Protein AF-A0A7S2E705-F1 (afdb_monomer)

Sequence (152 aa):
SITPLQSKIASTAHSLLRSARAEALSAILASHGDTESPRFVAALWALNSVYLGMGRDPKSEQSLLEGTWRTLSRPNFCDCLGKNNNGDFIYTLGRMSFDMFRPTRLKCSIQRVVSTTQKVGPLDALPDSVPKSLKGEIDLLASEQDSSMPEA

Solvent-accessible surface area (backbone atoms only — not comparable to full-atom values): 9199 Å² total; per-residue (Å²): 135,87,55,80,65,61,58,54,51,52,54,50,51,53,52,49,48,53,51,31,50,51,47,28,52,50,32,24,59,74,50,67,15,40,75,81,39,68,64,24,48,53,26,46,50,56,33,46,54,53,51,63,74,65,70,68,60,76,83,77,47,60,75,73,69,43,43,80,42,66,62,68,58,54,88,81,59,86,82,59,77,48,60,49,101,85,66,34,44,26,34,35,43,15,74,78,47,76,59,74,52,83,67,37,82,42,78,42,66,58,88,76,54,73,47,78,40,68,82,77,64,66,78,90,69,51,80,91,69,72,55,68,66,59,52,53,50,51,56,50,57,56,57,56,58,76,72,69,72,78,90,126

Nearest PDB structures (foldseek):
  7tzb-assembly1_A  TM=4.393E-01  e=6.965E+00  Homo sapiens

Radius of gyration: 23.67 Å; Cα contacts (8 Å, |Δi|>4): 129; chains: 1; bounding box: 57×46×60 Å

Organism: Trieres chinensis (NCBI:txid1514140)

Foldseek 3Di:
DDDPVNVVVVVVLVVQLVVLVVQLLVQLVVVVAPCVPPSNVVSVVSNVVSVVVVVDDPVVPVVVVAFKDWRSHAPPDPPFPAADPVRFTKDFCCVVVVNPDPPRRDIDTDPTDIDGDDPQDPPVSPDPDPDPVVVVVVVVVVVVVVVPDDDD

Secondary structure (DSSP, 8-state):
---HHHHHHHHHHHHHHHHHHHHHHHHHHHTTT-TT-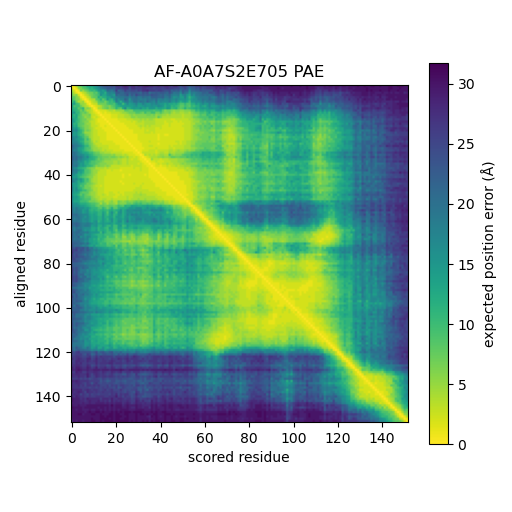HHHHHHHHHHHHHHHHTT--TTT-GGGGSEEEE--S----TT---B-TTSPEEEEHHHHTTT-SS-TT-EEEE---EEEE----SGGGS-S---HHHHHHHHHHHHHHTT-----

pLDDT: mean 78.12, std 13.41, range [40.31, 94.75]

Mean predicted aligned error: 14.13 Å

Structure (mmCIF, N/CA/C/O backbone):
data_AF-A0A7S2E705-F1
#
_entry.id   AF-A0A7S2E705-F1
#
loop_
_atom_site.group_PDB
_atom_site.id
_atom_site.type_symbol
_atom_site.label_atom_id
_atom_site.label_alt_id
_atom_site.label_comp_id
_atom_site.label_asym_id
_atom_site.label_entity_id
_atom_site.label_seq_id
_atom_site.pdbx_PDB_ins_code
_atom_site.Cartn_x
_atom_site.Cartn_y
_atom_site.Cartn_z
_atom_site.occupancy
_atom_site.B_iso_or_equiv
_atom_site.auth_seq_id
_atom_site.auth_comp_id
_atom_site.auth_asym_id
_atom_site.auth_atom_id
_atom_site.pdbx_PDB_model_num
ATOM 1 N N . SER A 1 1 ? 34.837 19.995 -15.256 1.00 40.31 1 SER A N 1
ATOM 2 C CA . SER A 1 1 ? 34.250 20.159 -16.600 1.00 40.31 1 SER A CA 1
ATOM 3 C C . SER A 1 1 ? 33.499 18.896 -16.974 1.00 40.31 1 SER A C 1
ATOM 5 O O . SER A 1 1 ? 34.130 17.858 -17.111 1.00 40.31 1 SER A O 1
ATOM 7 N N . ILE A 1 2 ? 32.166 18.950 -17.039 1.00 47.91 2 ILE A N 1
ATOM 8 C CA . ILE A 1 2 ? 31.315 17.796 -17.374 1.00 47.91 2 ILE A CA 1
ATOM 9 C C . ILE A 1 2 ? 31.334 17.643 -18.897 1.00 47.91 2 ILE A C 1
ATOM 11 O O . ILE A 1 2 ? 30.992 18.582 -19.615 1.00 47.91 2 ILE A O 1
ATOM 15 N N . THR A 1 3 ? 31.791 16.500 -19.402 1.00 50.50 3 THR A N 1
ATOM 16 C CA . THR A 1 3 ? 31.873 16.242 -20.843 1.00 50.50 3 THR A CA 1
ATOM 17 C C . THR A 1 3 ? 30.468 16.086 -21.450 1.00 50.50 3 THR A C 1
ATOM 19 O O . THR A 1 3 ? 29.588 15.485 -20.831 1.00 50.50 3 THR A O 1
ATOM 22 N N . PRO A 1 4 ? 30.226 16.570 -22.684 1.00 58.12 4 PRO A N 1
ATOM 23 C CA . PRO A 1 4 ? 28.903 16.581 -23.334 1.00 58.12 4 PRO A CA 1
ATOM 24 C C . PRO A 1 4 ? 28.285 15.188 -23.575 1.00 58.12 4 PRO A C 1
ATOM 26 O O . PRO A 1 4 ? 27.112 15.078 -23.930 1.00 58.12 4 PRO A O 1
ATOM 29 N N . LEU A 1 5 ? 29.053 14.114 -23.371 1.00 51.53 5 LEU A N 1
ATOM 30 C CA . LEU A 1 5 ? 28.575 12.733 -23.426 1.00 51.53 5 LEU A CA 1
ATOM 31 C C . LEU A 1 5 ? 27.836 12.326 -22.136 1.00 51.53 5 LEU A C 1
ATOM 33 O O . LEU A 1 5 ? 26.811 11.651 -22.200 1.00 51.53 5 LEU A O 1
ATOM 37 N N . GLN A 1 6 ? 28.302 12.794 -20.972 1.00 56.75 6 GLN A N 1
ATOM 38 C CA . GLN A 1 6 ? 27.696 12.483 -19.672 1.00 56.75 6 GLN A CA 1
ATOM 39 C C . GLN A 1 6 ? 26.315 13.139 -19.509 1.00 56.75 6 GLN A C 1
ATOM 41 O O . GLN A 1 6 ? 25.410 12.536 -18.935 1.00 56.75 6 GLN A O 1
ATOM 46 N N . SER A 1 7 ? 26.107 14.332 -20.079 1.00 59.28 7 SER A N 1
ATOM 47 C CA . SER A 1 7 ? 24.810 15.025 -20.031 1.00 59.28 7 SER A CA 1
ATOM 48 C C . SER A 1 7 ? 23.730 14.354 -20.893 1.00 59.28 7 SER A C 1
ATOM 50 O O . SER A 1 7 ? 22.570 14.299 -20.484 1.00 59.28 7 SER A O 1
ATOM 52 N N . LYS A 1 8 ? 24.095 13.779 -22.050 1.00 61.62 8 LYS A N 1
ATOM 53 C CA . LYS A 1 8 ? 23.171 13.017 -22.915 1.00 61.62 8 LYS A CA 1
ATOM 54 C C . LYS A 1 8 ? 22.752 11.679 -22.303 1.00 61.62 8 LYS A C 1
ATOM 56 O O . LYS A 1 8 ? 21.594 11.279 -22.428 1.00 61.62 8 LYS A O 1
ATOM 61 N N . ILE A 1 9 ? 23.673 10.993 -21.628 1.00 64.19 9 ILE A N 1
ATOM 62 C CA . ILE A 1 9 ? 23.381 9.724 -20.946 1.00 64.19 9 ILE A CA 1
ATOM 63 C C . ILE A 1 9 ? 22.422 9.972 -19.771 1.00 64.19 9 ILE A C 1
ATOM 65 O O . ILE A 1 9 ? 21.422 9.267 -19.635 1.00 64.19 9 ILE A O 1
ATOM 69 N N . ALA A 1 10 ? 22.661 11.028 -18.986 1.00 66.62 10 ALA A N 1
ATOM 70 C CA . ALA A 1 10 ? 21.797 11.405 -17.871 1.00 66.62 10 ALA A CA 1
ATOM 71 C C . ALA A 1 10 ? 20.369 11.782 -18.315 1.00 66.62 10 ALA A C 1
ATOM 73 O O . ALA A 1 10 ? 19.400 11.362 -17.679 1.00 66.62 10 ALA A O 1
ATOM 74 N N . SER A 1 11 ? 20.208 12.522 -19.421 1.00 74.31 11 SER A N 1
ATOM 75 C CA . SER A 1 11 ? 18.874 12.886 -19.928 1.00 74.31 11 SER A CA 1
ATOM 76 C C . SER A 1 11 ? 18.105 11.679 -20.479 1.00 74.31 11 SER A C 1
ATOM 78 O O . SER A 1 11 ? 16.903 11.543 -20.236 1.00 74.31 11 SER A O 1
ATOM 80 N N . THR A 1 12 ? 18.805 10.761 -21.150 1.00 79.56 12 THR A N 1
ATOM 81 C CA . THR A 1 12 ? 18.218 9.531 -21.698 1.00 79.56 12 THR A CA 1
ATOM 82 C C . THR A 1 12 ? 17.739 8.613 -20.575 1.00 79.56 12 THR A C 1
ATOM 84 O O . THR A 1 12 ? 16.580 8.194 -20.587 1.00 79.56 12 THR A O 1
ATOM 87 N N . ALA A 1 13 ? 18.576 8.391 -19.555 1.00 78.81 13 ALA A N 1
ATOM 88 C CA . ALA A 1 13 ? 18.232 7.603 -18.372 1.00 78.81 13 ALA A CA 1
ATOM 89 C C . ALA A 1 13 ? 17.021 8.181 -17.621 1.00 78.81 13 ALA A C 1
ATOM 91 O O . ALA A 1 13 ? 16.123 7.442 -17.221 1.00 78.81 13 ALA A O 1
ATOM 92 N N . HIS A 1 14 ? 16.937 9.508 -17.495 1.00 81.06 14 HIS A N 1
ATOM 93 C CA . HIS A 1 14 ? 15.798 10.161 -16.853 1.00 81.06 14 HIS A CA 1
ATOM 94 C C . HIS A 1 14 ? 14.492 10.004 -17.657 1.00 81.06 14 HIS A C 1
ATOM 96 O O . HIS A 1 14 ? 13.415 9.854 -17.073 1.00 81.06 14 HIS A O 1
ATOM 102 N N . SER A 1 15 ? 14.563 10.006 -18.995 1.00 86.62 15 SER A N 1
ATOM 103 C CA . SER A 1 15 ? 13.392 9.737 -19.844 1.00 86.62 15 SER A CA 1
ATOM 104 C C . SER A 1 15 ? 12.928 8.279 -19.740 1.00 86.62 15 SER A C 1
ATOM 106 O O . SER A 1 15 ? 11.728 8.030 -19.607 1.00 86.62 15 SER A O 1
ATOM 108 N N . LEU A 1 16 ? 13.873 7.331 -19.695 1.00 87.31 16 LEU A N 1
ATOM 109 C CA . LEU A 1 16 ? 13.597 5.904 -19.519 1.00 87.31 16 LEU A CA 1
ATOM 110 C C . LEU A 1 16 ? 12.959 5.636 -18.158 1.00 87.31 16 LEU A C 1
ATOM 112 O O . LEU A 1 16 ? 11.946 4.947 -18.082 1.00 87.31 16 LEU A O 1
ATOM 116 N N . LEU A 1 17 ? 13.477 6.256 -17.095 1.00 87.25 17 LEU A N 1
ATOM 117 C CA . LEU A 1 17 ? 12.898 6.170 -15.757 1.00 87.25 17 LEU A CA 1
ATOM 118 C C . LEU A 1 17 ? 11.460 6.700 -15.729 1.00 87.25 17 LEU A C 1
ATOM 120 O O . LEU A 1 17 ? 10.579 6.081 -15.136 1.00 87.25 17 LEU A O 1
ATOM 124 N N . ARG A 1 18 ? 11.199 7.839 -16.382 1.00 88.56 18 ARG A N 1
ATOM 125 C CA . ARG A 1 18 ? 9.844 8.399 -16.483 1.00 88.56 18 ARG A CA 1
ATOM 126 C C . ARG A 1 18 ? 8.904 7.453 -17.235 1.00 88.56 18 ARG A C 1
ATOM 128 O O . ARG A 1 18 ? 7.778 7.259 -16.788 1.00 88.56 18 ARG A O 1
ATOM 135 N N . SER A 1 19 ? 9.362 6.870 -18.340 1.00 91.31 19 SER A N 1
ATOM 136 C CA . SER A 1 19 ? 8.581 5.925 -19.143 1.00 91.31 19 SER A CA 1
ATOM 137 C C . SER A 1 19 ? 8.279 4.634 -18.374 1.00 91.31 19 SER A C 1
ATOM 139 O O . SER A 1 19 ? 7.117 4.246 -18.281 1.00 91.31 19 SER A O 1
ATOM 141 N N . ALA A 1 20 ? 9.281 4.034 -17.726 1.00 90.56 20 ALA A N 1
ATOM 142 C CA . ALA A 1 20 ? 9.108 2.831 -16.914 1.00 90.56 20 ALA A CA 1
ATOM 143 C C . ALA A 1 20 ? 8.162 3.065 -15.722 1.00 90.56 20 ALA A C 1
ATOM 145 O O . ALA A 1 20 ? 7.303 2.234 -15.434 1.00 90.56 20 ALA A O 1
ATOM 146 N N . ARG A 1 21 ? 8.250 4.235 -15.068 1.00 90.12 21 ARG A N 1
ATOM 147 C CA . ARG A 1 21 ? 7.293 4.645 -14.023 1.00 90.12 21 ARG A CA 1
ATOM 148 C C . ARG A 1 21 ? 5.871 4.763 -14.564 1.00 90.12 21 ARG A C 1
ATOM 150 O O . ARG A 1 21 ? 4.938 4.301 -13.913 1.00 90.12 21 ARG A O 1
ATOM 157 N N . ALA A 1 22 ? 5.699 5.386 -15.729 1.00 91.00 22 ALA A N 1
ATOM 158 C CA . ALA A 1 22 ? 4.387 5.548 -16.345 1.00 91.00 22 ALA A CA 1
ATOM 159 C C . ALA A 1 22 ? 3.757 4.194 -16.708 1.00 91.00 22 ALA A C 1
ATOM 161 O O . ALA A 1 22 ? 2.571 4.003 -16.449 1.00 91.00 22 ALA A O 1
ATOM 162 N N . GLU A 1 23 ? 4.539 3.240 -17.224 1.00 93.19 23 GLU A N 1
ATOM 163 C CA . GLU A 1 23 ? 4.033 1.896 -17.528 1.00 93.19 23 GLU A CA 1
ATOM 164 C C . GLU A 1 23 ? 3.678 1.117 -16.259 1.00 93.19 23 GLU A C 1
ATOM 166 O O . GLU A 1 23 ? 2.609 0.517 -16.204 1.00 93.19 23 GLU A O 1
ATOM 171 N N . ALA A 1 24 ? 4.502 1.180 -15.206 1.00 90.31 24 ALA A N 1
ATOM 172 C CA . ALA A 1 24 ? 4.172 0.547 -13.929 1.00 90.31 24 ALA A CA 1
ATOM 173 C C . ALA A 1 24 ? 2.856 1.097 -13.352 1.00 90.31 24 ALA A C 1
ATOM 175 O O . ALA A 1 24 ? 1.989 0.327 -12.947 1.00 90.31 24 ALA A O 1
ATOM 176 N N . LEU A 1 25 ? 2.657 2.419 -13.385 1.00 89.38 25 LEU A N 1
ATOM 177 C CA . LEU A 1 25 ? 1.404 3.044 -12.949 1.00 89.38 25 LEU A CA 1
ATOM 178 C C . LEU A 1 25 ? 0.218 2.652 -13.839 1.00 89.38 25 LEU A C 1
ATOM 180 O O . LEU A 1 25 ? -0.848 2.327 -13.324 1.00 89.38 25 LEU A O 1
ATOM 184 N N . SER A 1 26 ? 0.402 2.648 -15.159 1.00 89.06 26 SER A N 1
ATOM 185 C CA . SER A 1 26 ? -0.608 2.219 -16.132 1.00 89.06 26 SER A CA 1
ATOM 186 C C . SER A 1 26 ? -1.034 0.767 -15.901 1.00 89.06 26 SER A C 1
ATOM 188 O O . SER A 1 26 ? -2.227 0.468 -15.871 1.00 89.06 26 SER A O 1
ATOM 190 N N . ALA A 1 27 ? -0.074 -0.127 -15.653 1.00 88.50 27 ALA A N 1
ATOM 191 C CA . ALA A 1 27 ? -0.321 -1.536 -15.382 1.00 88.50 27 ALA A CA 1
ATOM 192 C C . ALA A 1 27 ? -1.125 -1.744 -14.091 1.00 88.50 27 ALA A C 1
ATOM 194 O O . ALA A 1 27 ? -2.097 -2.497 -14.110 1.00 88.50 27 ALA A O 1
ATOM 195 N N . ILE A 1 28 ? -0.784 -1.032 -13.008 1.00 86.06 28 ILE A N 1
ATOM 196 C CA . ILE A 1 28 ? -1.557 -1.055 -11.753 1.00 86.06 28 ILE A CA 1
ATOM 197 C C . ILE A 1 28 ? -2.970 -0.517 -11.981 1.00 86.06 28 ILE A C 1
ATOM 199 O O . ILE A 1 28 ? -3.939 -1.104 -11.508 1.00 86.06 28 ILE A O 1
ATOM 203 N N . LEU A 1 29 ? -3.124 0.597 -12.700 1.00 83.81 29 LEU A N 1
ATOM 204 C CA . LEU A 1 29 ? -4.444 1.175 -12.960 1.00 83.81 29 LEU A CA 1
ATOM 205 C C . LEU A 1 29 ? -5.317 0.231 -13.799 1.00 83.81 29 LEU A C 1
ATOM 207 O O . LEU A 1 29 ? -6.489 0.046 -13.478 1.00 83.81 29 LEU A O 1
ATOM 211 N N . ALA A 1 30 ? -4.740 -0.417 -14.814 1.00 84.69 30 ALA A N 1
ATOM 212 C CA . ALA A 1 30 ? -5.424 -1.406 -15.643 1.00 84.69 30 ALA A CA 1
ATOM 213 C C . ALA A 1 30 ? -5.794 -2.675 -14.858 1.00 84.69 30 ALA A C 1
ATOM 215 O O . ALA A 1 30 ? -6.858 -3.249 -15.075 1.00 84.69 30 ALA A O 1
ATOM 216 N N . SER A 1 31 ? -4.956 -3.095 -13.908 1.00 80.12 31 SER A N 1
ATOM 217 C CA . SER A 1 31 ? -5.239 -4.216 -13.007 1.00 80.12 31 SER A CA 1
ATOM 218 C C . SER A 1 31 ? -6.097 -3.806 -11.799 1.00 80.12 31 SER A C 1
ATOM 220 O O . SER A 1 31 ? -6.262 -4.577 -10.859 1.00 80.12 31 SER A O 1
ATOM 222 N N . HIS A 1 32 ? -6.635 -2.581 -11.800 1.00 74.44 32 HIS A N 1
ATOM 223 C CA . HIS A 1 32 ? -7.210 -1.820 -10.685 1.00 74.44 32 HIS A CA 1
ATOM 224 C C . HIS A 1 32 ? -6.506 -1.967 -9.324 1.00 74.44 32 HIS A C 1
ATOM 226 O O . HIS A 1 32 ? -7.183 -1.931 -8.302 1.00 74.44 32 HIS A O 1
ATOM 232 N N . GLY A 1 33 ? -5.187 -2.139 -9.283 1.00 74.19 33 GLY A N 1
ATOM 233 C CA . GLY A 1 33 ? -4.406 -2.275 -8.051 1.00 74.19 33 GLY A CA 1
ATOM 234 C C . GLY A 1 33 ? -4.063 -3.716 -7.676 1.00 74.19 33 GLY A C 1
ATOM 235 O O . GLY A 1 33 ? -3.724 -3.978 -6.524 1.00 74.19 33 GLY A O 1
ATOM 236 N N . ASP A 1 34 ? -4.179 -4.656 -8.612 1.00 76.88 34 ASP A N 1
ATOM 237 C 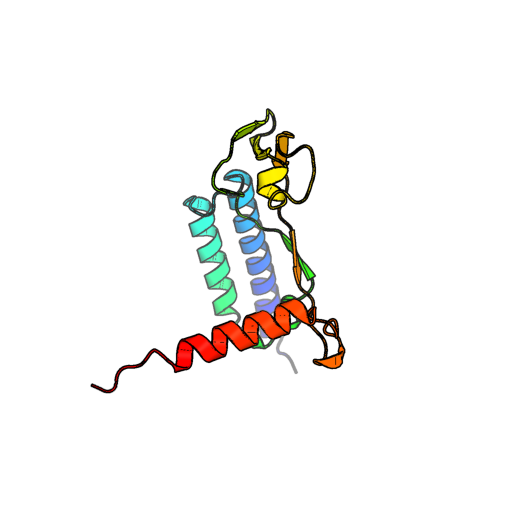CA . ASP A 1 34 ? -3.637 -6.002 -8.453 1.00 76.88 34 ASP A CA 1
ATOM 238 C C . ASP A 1 34 ? -2.127 -6.006 -8.744 1.00 76.88 34 ASP A C 1
ATOM 240 O O . ASP A 1 34 ? -1.682 -5.809 -9.886 1.00 76.88 34 ASP A O 1
ATOM 244 N N . THR A 1 35 ? -1.354 -6.212 -7.678 1.00 82.25 35 THR A N 1
ATOM 245 C CA . THR A 1 35 ? 0.111 -6.251 -7.683 1.00 82.25 35 THR A CA 1
ATOM 246 C C . THR A 1 35 ? 0.689 -7.600 -8.100 1.00 82.25 35 THR A C 1
ATOM 248 O O . THR A 1 35 ? 1.900 -7.705 -8.265 1.00 82.25 35 THR A O 1
ATOM 251 N N . GLU A 1 36 ? -0.140 -8.624 -8.288 1.00 82.88 36 GLU A N 1
ATOM 252 C CA . GLU A 1 36 ? 0.288 -9.936 -8.787 1.00 82.88 36 GLU A CA 1
ATOM 253 C C . GLU A 1 36 ? 0.076 -10.068 -10.299 1.00 82.88 36 GLU A C 1
ATOM 255 O O . GLU A 1 36 ? 0.539 -11.025 -10.922 1.00 82.88 36 GLU A O 1
ATOM 260 N N . SER A 1 37 ? -0.580 -9.082 -10.922 1.00 86.56 37 SER A N 1
ATOM 261 C CA . SER A 1 37 ? -0.830 -9.109 -12.360 1.00 86.56 37 SER A CA 1
ATOM 262 C C . SER A 1 37 ? 0.487 -9.213 -13.158 1.00 86.56 37 SER A C 1
ATOM 264 O O . SER A 1 37 ? 1.404 -8.408 -12.947 1.00 86.56 37 SER A O 1
ATOM 266 N N . PRO A 1 38 ? 0.598 -10.143 -14.131 1.00 91.19 38 PRO A N 1
ATOM 267 C CA . PRO A 1 38 ? 1.844 -10.368 -14.873 1.00 91.19 38 PRO A CA 1
ATOM 268 C C . PRO A 1 38 ? 2.380 -9.107 -15.558 1.00 91.19 38 PRO A C 1
ATOM 270 O O . PRO A 1 38 ? 3.586 -8.870 -15.604 1.00 91.19 38 PRO A O 1
ATOM 273 N N . ARG A 1 39 ? 1.467 -8.258 -16.049 1.00 90.31 39 ARG A N 1
ATOM 274 C CA . ARG A 1 39 ? 1.803 -6.971 -16.664 1.00 90.31 39 ARG A CA 1
ATOM 275 C C . ARG A 1 39 ? 2.471 -6.025 -15.669 1.00 90.31 39 ARG A C 1
ATOM 277 O O . ARG A 1 39 ? 3.469 -5.395 -16.011 1.00 90.31 39 ARG A O 1
ATOM 284 N N . PHE A 1 40 ? 1.933 -5.919 -14.455 1.00 89.94 40 PHE A N 1
ATOM 285 C CA . PHE A 1 40 ? 2.525 -5.067 -13.432 1.00 89.94 40 PHE A CA 1
ATOM 286 C C . PHE A 1 40 ? 3.883 -5.601 -12.981 1.00 89.94 40 PHE A C 1
ATOM 288 O O . PHE A 1 40 ? 4.829 -4.824 -12.909 1.00 89.94 40 PHE A O 1
ATOM 295 N N . VAL A 1 41 ? 4.007 -6.910 -12.754 1.00 91.31 41 VAL A N 1
ATOM 296 C CA . VAL A 1 41 ? 5.281 -7.535 -12.365 1.00 91.31 41 VAL A CA 1
ATOM 297 C C . VAL A 1 41 ? 6.363 -7.274 -13.420 1.00 91.31 41 VAL A C 1
ATOM 299 O O . VAL A 1 41 ? 7.473 -6.869 -13.074 1.00 91.31 41 VAL A O 1
ATOM 302 N N . ALA A 1 42 ? 6.034 -7.413 -14.708 1.00 93.00 42 ALA A N 1
ATOM 303 C CA . ALA A 1 42 ? 6.954 -7.101 -15.801 1.00 93.00 42 ALA A CA 1
ATOM 304 C C . ALA A 1 42 ? 7.361 -5.615 -15.825 1.00 93.00 42 ALA A C 1
ATOM 306 O O . ALA A 1 42 ? 8.545 -5.293 -15.944 1.00 93.00 42 ALA A O 1
ATOM 307 N N . ALA A 1 43 ? 6.398 -4.701 -15.665 1.00 92.38 43 ALA A N 1
ATOM 308 C CA . ALA A 1 43 ? 6.662 -3.264 -15.623 1.00 92.38 43 ALA A CA 1
ATOM 309 C C . ALA A 1 43 ? 7.505 -2.857 -14.399 1.00 92.38 43 ALA A C 1
ATOM 311 O O . ALA A 1 43 ? 8.409 -2.026 -14.509 1.00 92.38 43 ALA A O 1
ATOM 312 N N . LEU A 1 44 ? 7.250 -3.474 -13.243 1.00 91.50 44 LEU A N 1
ATOM 313 C CA . LEU A 1 44 ? 8.015 -3.277 -12.016 1.00 91.50 44 LEU A CA 1
ATOM 314 C C . LEU A 1 44 ? 9.459 -3.756 -12.184 1.00 91.50 44 LEU A C 1
ATOM 316 O O . LEU A 1 44 ? 10.382 -3.063 -11.761 1.00 91.50 44 LEU A O 1
ATOM 320 N N . TRP A 1 45 ? 9.662 -4.900 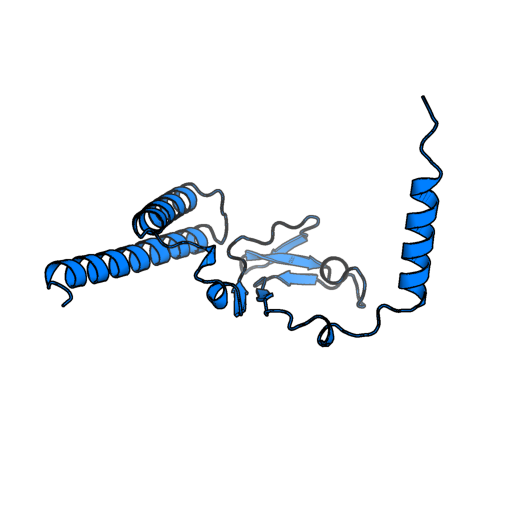-12.840 1.00 93.25 45 TRP A N 1
ATOM 321 C CA . TRP A 1 45 ? 10.999 -5.415 -13.120 1.00 93.25 45 TRP A CA 1
ATOM 322 C C . TRP A 1 45 ? 11.789 -4.463 -14.025 1.00 93.25 45 TRP A C 1
ATOM 324 O O . TRP A 1 45 ? 12.908 -4.091 -13.681 1.00 93.25 45 TRP A O 1
ATOM 334 N N . ALA A 1 46 ? 11.178 -3.972 -15.109 1.00 90.25 46 ALA A N 1
ATOM 335 C CA . ALA A 1 46 ? 11.801 -2.988 -15.995 1.00 90.25 46 ALA A CA 1
ATOM 336 C C . ALA A 1 46 ? 12.174 -1.688 -15.257 1.00 90.25 46 ALA A C 1
ATOM 338 O O . ALA A 1 46 ? 13.273 -1.157 -15.433 1.00 90.25 46 ALA A O 1
ATOM 339 N N . LEU A 1 47 ? 11.285 -1.192 -14.390 1.00 90.12 47 LEU A N 1
ATOM 340 C CA . LEU A 1 47 ? 11.553 -0.023 -13.555 1.00 90.12 47 LEU A CA 1
ATOM 341 C C . LEU A 1 47 ? 12.718 -0.266 -12.585 1.00 90.12 47 LEU A C 1
ATOM 343 O O . LEU A 1 47 ? 13.586 0.596 -12.443 1.00 90.12 47 LEU A O 1
ATOM 347 N N . ASN A 1 48 ? 12.758 -1.438 -11.950 1.00 89.75 48 ASN A N 1
ATOM 348 C CA . ASN A 1 48 ? 13.826 -1.821 -11.034 1.00 89.75 48 ASN A CA 1
ATOM 349 C C . ASN A 1 48 ? 15.185 -1.911 -11.749 1.00 89.75 48 ASN A C 1
ATOM 351 O O . ASN A 1 48 ? 16.175 -1.385 -11.248 1.00 89.75 48 ASN A O 1
ATOM 355 N N . SER A 1 49 ? 15.234 -2.495 -12.951 1.00 88.12 49 SER A N 1
ATOM 356 C CA . SER A 1 49 ? 16.458 -2.566 -13.760 1.00 88.12 49 SER A CA 1
ATOM 357 C C . SER A 1 49 ? 17.017 -1.179 -14.085 1.00 88.12 49 SER A C 1
ATOM 359 O O . SER A 1 49 ? 18.220 -0.954 -13.949 1.00 88.12 49 SER A O 1
ATOM 361 N N . VAL A 1 50 ? 16.153 -0.229 -14.467 1.00 86.88 50 VAL A N 1
ATOM 362 C CA . VAL A 1 50 ? 16.564 1.162 -14.721 1.00 86.88 50 VAL A CA 1
ATOM 363 C C . VAL A 1 50 ? 17.065 1.822 -13.437 1.00 86.88 50 VAL A C 1
ATOM 365 O O . VAL A 1 50 ? 18.095 2.490 -13.457 1.00 86.88 50 VAL A O 1
ATOM 368 N N . TYR A 1 51 ? 16.372 1.618 -12.315 1.00 83.06 51 TYR A N 1
ATOM 369 C CA . TYR A 1 51 ? 16.744 2.207 -11.030 1.00 83.06 51 TYR A CA 1
ATOM 370 C C . TYR A 1 51 ? 18.112 1.712 -10.529 1.00 83.06 51 TYR A C 1
ATOM 372 O O . TYR A 1 51 ? 18.963 2.527 -10.171 1.00 83.06 51 TYR A O 1
ATOM 380 N N . LEU A 1 52 ? 18.361 0.398 -10.574 1.00 83.19 52 LEU A N 1
ATOM 381 C CA . LEU A 1 52 ? 19.644 -0.202 -10.185 1.00 83.19 52 LEU A CA 1
ATOM 382 C C . LEU A 1 52 ? 20.790 0.240 -11.106 1.00 83.19 52 LEU A C 1
ATOM 384 O O . LEU A 1 52 ? 21.886 0.532 -10.629 1.00 83.19 52 LEU A O 1
ATOM 388 N N . GLY A 1 53 ? 20.533 0.362 -12.412 1.00 82.12 53 GLY A N 1
ATOM 389 C CA . GLY A 1 53 ? 21.523 0.832 -13.386 1.00 82.12 53 GLY A CA 1
ATOM 390 C C . GLY A 1 53 ? 21.960 2.290 -13.196 1.00 82.12 53 GLY A C 1
ATOM 391 O O . GLY A 1 53 ? 23.021 2.676 -13.681 1.00 82.12 53 GLY A O 1
ATOM 392 N N . MET A 1 54 ? 21.183 3.106 -12.473 1.00 78.56 54 MET A N 1
ATOM 393 C CA . MET A 1 54 ? 21.529 4.501 -12.174 1.00 78.56 54 MET A CA 1
ATOM 394 C C . MET A 1 54 ? 22.475 4.656 -10.973 1.00 78.56 54 MET A C 1
ATOM 396 O O . MET A 1 54 ? 22.929 5.771 -10.721 1.00 78.56 54 MET A O 1
ATOM 400 N N . GLY A 1 55 ? 22.769 3.581 -10.230 1.00 69.81 55 GLY A N 1
ATOM 401 C CA . GLY A 1 55 ? 23.704 3.618 -9.099 1.00 69.81 55 GLY A CA 1
ATOM 402 C C . GLY A 1 55 ? 23.271 4.536 -7.948 1.00 69.81 55 GLY A C 1
ATOM 403 O O . GLY A 1 55 ? 24.120 5.014 -7.199 1.00 69.81 55 GLY A O 1
ATOM 404 N N . ARG A 1 56 ? 21.967 4.824 -7.815 1.00 67.56 56 ARG A N 1
ATOM 405 C CA . ARG A 1 56 ? 21.442 5.614 -6.693 1.00 67.56 56 ARG A CA 1
ATOM 406 C C . ARG A 1 56 ? 21.439 4.775 -5.423 1.00 67.56 56 ARG A C 1
ATOM 408 O O . ARG A 1 56 ? 20.793 3.731 -5.379 1.00 67.56 56 ARG A O 1
ATOM 415 N N . ASP A 1 57 ? 22.107 5.266 -4.384 1.00 63.00 57 ASP A N 1
ATOM 416 C CA . ASP A 1 57 ? 21.996 4.680 -3.052 1.00 63.00 57 ASP A CA 1
ATOM 417 C C . ASP A 1 57 ? 20.657 5.113 -2.428 1.00 63.00 57 ASP A C 1
ATOM 419 O O . ASP A 1 57 ? 20.473 6.312 -2.180 1.00 63.00 57 ASP A O 1
ATOM 423 N N . PRO A 1 58 ? 19.717 4.191 -2.146 1.00 60.53 58 PRO A N 1
ATOM 424 C CA . PRO A 1 58 ? 18.451 4.527 -1.495 1.00 60.53 58 PRO A CA 1
ATOM 425 C C . PRO A 1 58 ? 18.644 5.208 -0.130 1.00 60.53 58 PRO A C 1
ATOM 427 O O . PRO A 1 58 ? 17.766 5.949 0.305 1.00 60.53 58 PRO A O 1
ATOM 430 N N . LYS A 1 59 ? 19.795 5.025 0.538 1.00 61.22 59 LYS A N 1
ATOM 431 C CA . LYS A 1 59 ? 20.104 5.692 1.814 1.00 61.22 59 LYS A CA 1
ATOM 432 C C . LYS A 1 59 ? 20.481 7.165 1.667 1.00 61.22 59 LYS A C 1
ATOM 434 O O . LYS A 1 59 ? 20.396 7.896 2.651 1.00 61.22 59 LYS A O 1
ATOM 439 N N . SER A 1 60 ? 20.884 7.602 0.472 1.00 63.81 60 SER A N 1
ATOM 440 C CA . SER A 1 60 ? 21.250 8.998 0.196 1.00 63.81 60 SER A CA 1
ATOM 441 C C . SER A 1 60 ? 20.042 9.910 -0.047 1.00 63.81 60 SER A C 1
ATOM 443 O O . SER A 1 60 ? 20.155 11.124 0.097 1.00 63.81 60 SER A O 1
ATOM 445 N N . GLU A 1 61 ? 18.869 9.340 -0.349 1.00 64.56 61 GLU A N 1
ATOM 446 C CA . GLU A 1 61 ? 17.648 10.085 -0.688 1.00 64.56 61 GLU A CA 1
ATOM 447 C C . GLU A 1 61 ? 16.588 9.992 0.428 1.00 64.56 61 GLU A C 1
ATOM 449 O O . GLU A 1 61 ? 15.403 9.811 0.168 1.00 64.56 61 GLU A O 1
ATOM 454 N N . GLN A 1 62 ? 16.999 10.135 1.694 1.00 62.12 62 GLN A N 1
ATOM 455 C CA . GLN A 1 62 ? 16.087 10.110 2.855 1.00 62.12 62 GLN A CA 1
ATOM 456 C C . GLN A 1 62 ? 14.961 11.150 2.761 1.00 62.12 62 GLN A C 1
ATOM 458 O O . GLN A 1 62 ? 13.858 10.893 3.230 1.00 62.12 62 GLN A O 1
ATOM 463 N N . SER A 1 63 ? 15.202 12.288 2.101 1.00 64.88 63 SER A N 1
ATOM 464 C CA . SER A 1 63 ? 14.171 13.306 1.860 1.00 64.88 63 SER A CA 1
ATOM 465 C C . SER A 1 63 ? 13.041 12.823 0.948 1.00 64.88 63 SER A C 1
ATOM 467 O O . SER A 1 63 ? 11.944 13.366 1.012 1.00 64.88 63 SER A O 1
ATOM 469 N N . LEU A 1 64 ? 13.269 11.792 0.123 1.00 68.25 64 LEU A N 1
ATOM 470 C CA . LEU A 1 64 ? 12.212 11.187 -0.687 1.00 68.25 64 LEU A CA 1
ATOM 471 C C . LEU A 1 64 ? 11.272 10.311 0.133 1.00 68.25 64 LEU A C 1
ATOM 473 O O . LEU A 1 64 ? 10.194 10.018 -0.365 1.00 68.25 64 LEU A O 1
ATOM 477 N N . LEU A 1 65 ? 11.669 9.886 1.339 1.00 72.69 65 LEU A N 1
ATOM 478 C CA . LEU A 1 65 ? 10.857 9.049 2.227 1.00 72.69 65 LEU A CA 1
ATOM 479 C C . LEU A 1 65 ? 9.802 9.849 2.998 1.00 72.69 65 LEU A C 1
ATOM 481 O O . LEU A 1 65 ? 8.890 9.252 3.568 1.00 72.69 65 LEU A O 1
ATOM 485 N N . GLU A 1 66 ? 9.893 11.178 2.996 1.00 78.25 66 GLU A N 1
ATOM 486 C CA . GLU A 1 66 ? 8.934 12.083 3.625 1.00 78.25 66 GLU A CA 1
ATOM 487 C C . GLU A 1 66 ? 7.836 12.504 2.643 1.00 78.25 66 GLU A C 1
ATOM 489 O O . GLU A 1 66 ? 8.085 12.788 1.471 1.00 78.25 66 GLU A O 1
ATOM 494 N N . GLY A 1 67 ? 6.600 12.578 3.133 1.00 82.62 67 GLY A N 1
ATOM 495 C CA . GLY A 1 67 ? 5.466 13.097 2.385 1.00 82.62 67 GLY A CA 1
ATOM 496 C C . GLY A 1 67 ? 4.218 12.232 2.483 1.00 82.62 67 GLY A C 1
ATOM 497 O O . GLY A 1 67 ? 4.048 11.397 3.367 1.00 82.62 67 GLY A O 1
ATOM 498 N N . THR A 1 68 ? 3.289 12.485 1.565 1.00 82.12 68 THR A N 1
ATOM 499 C CA . THR A 1 68 ? 2.018 11.765 1.477 1.00 82.12 68 THR A CA 1
ATOM 500 C C . THR A 1 68 ? 2.148 10.613 0.489 1.00 82.12 68 THR A C 1
ATOM 502 O O . THR A 1 68 ? 2.130 10.809 -0.727 1.00 82.12 68 THR A O 1
ATOM 505 N N . TRP A 1 69 ? 2.258 9.403 1.018 1.00 85.19 69 TRP A N 1
ATOM 506 C CA . TRP A 1 69 ? 2.330 8.171 0.249 1.00 85.19 69 TRP A CA 1
ATOM 507 C C . TRP A 1 69 ? 0.939 7.638 -0.035 1.00 85.19 69 TRP A C 1
ATOM 509 O O . TRP A 1 69 ? 0.079 7.590 0.840 1.00 85.19 69 TRP A O 1
ATOM 519 N N . ARG A 1 70 ? 0.710 7.199 -1.269 1.00 82.75 70 ARG A N 1
ATOM 520 C CA . ARG A 1 70 ? -0.529 6.531 -1.660 1.00 82.75 70 ARG A CA 1
ATOM 521 C C . ARG A 1 70 ? -0.254 5.050 -1.855 1.00 82.75 70 ARG A C 1
ATOM 523 O O . ARG A 1 70 ? 0.611 4.689 -2.649 1.00 82.75 70 ARG A O 1
ATOM 530 N N . THR A 1 71 ? -1.040 4.204 -1.201 1.00 83.56 71 THR A N 1
ATOM 531 C CA . THR A 1 71 ? -1.014 2.765 -1.460 1.00 83.56 71 THR A CA 1
ATOM 532 C C . THR A 1 71 ? -1.498 2.505 -2.883 1.00 83.56 71 THR A C 1
ATOM 534 O O . THR A 1 71 ? -2.576 2.959 -3.280 1.00 83.56 71 THR A O 1
ATOM 537 N N . LEU A 1 72 ? -0.668 1.813 -3.664 1.00 78.06 72 LEU A N 1
ATOM 538 C CA . LEU A 1 72 ? -0.969 1.463 -5.053 1.00 78.06 72 LEU A CA 1
ATOM 539 C C . LEU A 1 72 ? -1.771 0.162 -5.163 1.00 78.06 72 LEU A C 1
ATOM 541 O O . LEU A 1 72 ? -2.535 -0.004 -6.112 1.00 78.06 72 LEU A O 1
ATOM 545 N N . SER A 1 73 ? -1.606 -0.744 -4.199 1.00 76.56 73 SER A N 1
ATOM 546 C CA . SER A 1 73 ? -2.356 -1.992 -4.137 1.00 76.56 73 SER A CA 1
ATOM 547 C C . SER A 1 73 ? -3.805 -1.768 -3.709 1.00 76.56 73 SER A C 1
ATOM 549 O O . SER A 1 73 ? -4.147 -0.812 -3.003 1.00 76.56 73 SER A O 1
ATOM 551 N N . ARG A 1 74 ? -4.675 -2.687 -4.132 1.00 72.25 74 ARG A N 1
ATOM 552 C CA . ARG A 1 74 ? -6.044 -2.776 -3.625 1.00 72.25 74 ARG A CA 1
ATOM 553 C C . ARG A 1 74 ? -6.028 -3.100 -2.126 1.00 72.25 74 ARG A C 1
ATOM 555 O O . ARG A 1 74 ? -5.287 -3.993 -1.720 1.00 72.25 74 ARG A O 1
ATOM 562 N N . PRO A 1 75 ? -6.890 -2.464 -1.317 1.00 69.06 75 PRO A N 1
ATOM 563 C CA . PRO A 1 75 ? -7.119 -2.883 0.059 1.00 69.06 75 PRO A CA 1
ATOM 564 C C . PRO A 1 75 ? -7.859 -4.229 0.061 1.00 69.06 75 PRO A C 1
ATOM 566 O O . PRO A 1 75 ? -9.081 -4.270 -0.083 1.00 69.06 75 PRO A O 1
ATOM 569 N N . ASN A 1 76 ? -7.121 -5.331 0.190 1.00 70.88 76 ASN A N 1
ATOM 570 C CA . ASN A 1 76 ? -7.634 -6.704 0.272 1.00 70.88 76 ASN A CA 1
ATOM 571 C C . ASN A 1 76 ? -7.804 -7.168 1.730 1.00 70.88 76 ASN A C 1
ATOM 573 O O . ASN A 1 76 ? -7.489 -8.306 2.072 1.00 70.88 76 ASN A O 1
ATOM 577 N N . PHE A 1 77 ? -8.277 -6.277 2.601 1.00 78.75 77 PHE A N 1
ATOM 578 C CA . PHE A 1 77 ? -8.423 -6.571 4.021 1.00 78.75 77 PHE A CA 1
ATOM 579 C C . PHE A 1 77 ? -9.492 -7.646 4.268 1.00 78.75 77 PHE A C 1
ATOM 581 O O . PHE A 1 77 ? -10.482 -7.748 3.537 1.00 78.75 77 PHE A O 1
ATOM 588 N N . CYS A 1 78 ? -9.306 -8.432 5.329 1.00 78.06 78 CYS A N 1
ATOM 589 C CA . CYS A 1 78 ? -10.290 -9.416 5.774 1.00 78.06 78 CYS A CA 1
ATOM 590 C C . CYS A 1 78 ? -11.653 -8.757 6.063 1.00 78.06 78 CYS A C 1
ATOM 592 O O . CYS A 1 78 ? -11.719 -7.587 6.449 1.00 78.06 78 CYS A O 1
ATOM 594 N N . ASP A 1 79 ? -12.737 -9.526 5.922 1.00 83.81 79 ASP A N 1
ATOM 595 C CA . ASP A 1 79 ? -14.126 -9.092 6.161 1.00 83.81 79 ASP A CA 1
ATOM 596 C C . ASP A 1 79 ? -14.651 -8.015 5.198 1.00 83.81 79 ASP A C 1
ATOM 598 O O . ASP A 1 79 ? -15.520 -7.206 5.538 1.00 83.81 79 ASP A O 1
ATOM 602 N N . CYS A 1 80 ? -14.147 -8.009 3.964 1.00 86.44 80 CYS A N 1
ATOM 603 C CA . CYS A 1 80 ? -14.739 -7.206 2.905 1.00 86.44 80 CYS A CA 1
ATOM 604 C C . CYS A 1 80 ? -16.174 -7.672 2.589 1.00 86.44 80 CYS A C 1
ATOM 606 O O . CYS A 1 80 ? -16.423 -8.848 2.335 1.00 86.44 80 CYS A O 1
ATOM 608 N N . LEU A 1 81 ? -17.118 -6.728 2.538 1.00 90.12 81 LEU A N 1
ATOM 609 C CA . LEU A 1 81 ? -18.538 -6.968 2.251 1.00 90.12 81 LEU A CA 1
ATOM 610 C C . LEU A 1 81 ? -18.860 -7.045 0.747 1.00 90.12 81 LEU A C 1
ATOM 612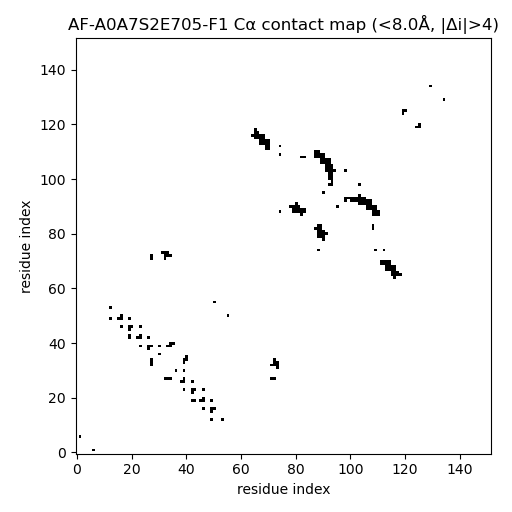 O O . LEU A 1 81 ? -20.031 -7.042 0.365 1.00 90.12 81 LEU A O 1
ATOM 616 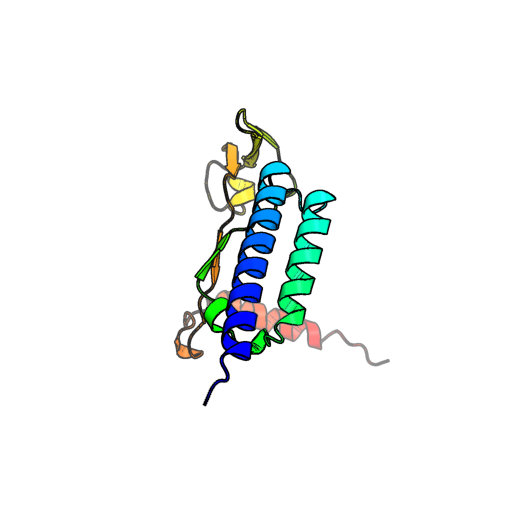N N . GLY A 1 82 ? -17.839 -7.059 -0.110 1.00 88.81 82 GLY A N 1
ATOM 617 C CA . GLY A 1 82 ? -17.968 -7.004 -1.564 1.00 88.81 82 GLY A CA 1
ATOM 618 C C . GLY A 1 82 ? -17.632 -5.626 -2.131 1.00 88.81 82 GLY A C 1
ATOM 619 O O . GLY A 1 82 ? -16.860 -4.866 -1.545 1.00 88.81 82 GLY A O 1
ATOM 620 N N . LYS A 1 83 ? -18.187 -5.311 -3.304 1.00 88.12 83 LYS A N 1
ATOM 621 C CA . LYS A 1 83 ? -17.891 -4.080 -4.050 1.00 88.12 83 LYS A CA 1
ATOM 622 C C . LYS A 1 83 ? -19.147 -3.255 -4.309 1.00 88.12 83 LYS A C 1
ATOM 624 O O . LYS A 1 83 ? -20.235 -3.812 -4.435 1.00 88.12 83 LYS A O 1
ATOM 629 N N . ASN A 1 84 ? -18.993 -1.935 -4.393 1.00 88.12 84 ASN A N 1
ATOM 630 C CA . ASN A 1 84 ? -20.053 -1.042 -4.865 1.00 88.12 84 ASN A CA 1
ATOM 631 C C . ASN A 1 84 ? -20.145 -1.061 -6.407 1.00 88.12 84 ASN A C 1
ATOM 633 O O . ASN A 1 84 ? -19.342 -1.705 -7.085 1.00 88.12 84 ASN A O 1
ATOM 637 N N . ASN A 1 85 ? -21.091 -0.303 -6.968 1.00 89.38 85 ASN A N 1
ATOM 638 C CA . ASN A 1 85 ? -21.270 -0.165 -8.423 1.00 89.38 85 ASN A CA 1
ATOM 639 C C . ASN A 1 85 ? -20.045 0.434 -9.142 1.00 89.38 85 ASN A C 1
ATOM 641 O O . ASN A 1 85 ? -19.913 0.284 -10.352 1.00 89.38 85 ASN A O 1
ATOM 645 N N . ASN A 1 86 ? -19.147 1.086 -8.400 1.00 82.75 86 ASN A N 1
ATOM 646 C CA . ASN A 1 86 ? -17.917 1.684 -8.913 1.00 82.75 86 ASN A CA 1
ATOM 647 C C . ASN A 1 86 ? -16.710 0.731 -8.795 1.00 82.75 86 ASN A C 1
ATOM 649 O O . ASN A 1 86 ? -15.612 1.076 -9.222 1.00 82.75 86 ASN A O 1
ATOM 653 N N . GLY A 1 87 ? -16.893 -0.464 -8.222 1.00 80.38 87 GLY A N 1
ATOM 654 C CA . GLY A 1 87 ? -15.826 -1.436 -7.985 1.00 80.38 87 GLY A CA 1
ATOM 655 C C . GLY A 1 87 ? -15.016 -1.212 -6.702 1.00 80.38 87 GLY A C 1
ATOM 656 O O . GLY A 1 87 ? -14.074 -1.972 -6.463 1.00 80.38 87 GLY A O 1
ATOM 657 N N . ASP A 1 88 ? -15.379 -0.233 -5.867 1.00 84.25 88 ASP A N 1
ATOM 658 C CA . ASP A 1 88 ? -14.717 0.032 -4.587 1.00 84.25 88 ASP A CA 1
ATOM 659 C C . ASP A 1 88 ? -15.122 -1.008 -3.543 1.00 84.25 88 ASP A C 1
ATOM 661 O O . ASP A 1 88 ? -16.299 -1.360 -3.419 1.00 84.25 88 ASP A O 1
ATOM 665 N N . PHE A 1 89 ? -14.158 -1.454 -2.741 1.00 85.69 89 PHE A N 1
ATOM 666 C CA . PHE A 1 89 ? -14.399 -2.418 -1.672 1.00 85.69 89 PHE A CA 1
ATOM 667 C C . PHE A 1 89 ? -15.174 -1.790 -0.514 1.00 85.69 89 PHE A C 1
ATOM 669 O O . PHE A 1 89 ? -14.841 -0.698 -0.044 1.00 85.69 89 PHE A O 1
ATOM 676 N N . ILE A 1 90 ? -16.196 -2.505 -0.049 1.00 90.94 90 ILE A N 1
ATOM 677 C CA . ILE A 1 90 ? -17.084 -2.079 1.030 1.00 90.94 90 ILE A CA 1
ATOM 678 C C . ILE A 1 90 ? -16.674 -2.770 2.331 1.00 90.94 90 ILE A C 1
ATOM 680 O O . ILE A 1 90 ? -16.500 -3.985 2.372 1.00 90.94 90 ILE A O 1
ATOM 684 N N . TYR A 1 91 ? -16.592 -1.995 3.406 1.00 93.00 91 TYR A N 1
ATOM 685 C CA . TYR A 1 91 ? -16.315 -2.446 4.767 1.00 93.00 91 TYR A CA 1
ATOM 686 C C . TYR A 1 91 ? -17.307 -1.812 5.746 1.00 93.00 91 TYR A C 1
ATOM 688 O O . TYR A 1 91 ? -18.053 -0.895 5.391 1.00 93.00 91 TYR A O 1
ATOM 696 N N . THR A 1 92 ? -17.337 -2.296 6.985 1.00 94.31 92 THR A N 1
ATOM 697 C CA . THR A 1 92 ? -18.069 -1.627 8.066 1.00 94.31 92 THR A CA 1
ATOM 698 C C . THR A 1 92 ? -17.196 -0.569 8.743 1.00 94.31 92 THR A C 1
ATOM 700 O O . THR A 1 92 ? -15.984 -0.749 8.885 1.00 94.31 92 THR A O 1
ATOM 703 N N . LEU A 1 93 ? -17.806 0.526 9.207 1.00 93.56 93 LEU A N 1
ATOM 704 C CA . LEU A 1 93 ? -17.117 1.583 9.953 1.00 93.56 93 LEU A CA 1
ATOM 705 C C . LEU A 1 93 ? -16.396 1.028 11.184 1.00 93.56 93 LEU A C 1
ATOM 707 O O . LEU A 1 93 ? -15.262 1.415 11.449 1.00 93.56 93 LEU A O 1
ATOM 711 N N . GLY A 1 94 ? -17.021 0.089 11.894 1.00 92.69 94 GLY A N 1
ATOM 712 C CA . GLY A 1 94 ? -16.424 -0.579 13.046 1.00 92.69 94 GLY A CA 1
ATOM 713 C C . GLY A 1 94 ? -15.098 -1.250 12.700 1.00 92.69 94 GLY A C 1
ATOM 714 O O . GLY A 1 94 ? -14.089 -0.993 13.342 1.00 92.69 94 GLY A O 1
ATOM 715 N N . ARG A 1 95 ? -15.039 -2.002 11.595 1.00 90.56 95 ARG A N 1
ATOM 716 C CA . ARG A 1 95 ? -13.797 -2.662 11.161 1.00 90.56 95 ARG A CA 1
ATOM 717 C C . ARG A 1 95 ? -12.709 -1.683 10.736 1.00 90.56 95 ARG A C 1
ATOM 719 O O . ARG A 1 95 ? -11.548 -1.914 11.043 1.00 90.56 95 ARG A O 1
ATOM 726 N N . MET A 1 96 ? -13.072 -0.590 10.067 1.00 88.81 96 MET A N 1
ATOM 727 C CA . MET A 1 96 ? -12.096 0.426 9.650 1.00 88.81 96 MET A CA 1
ATOM 728 C C . MET A 1 96 ? -11.568 1.272 10.812 1.00 88.81 96 MET A C 1
ATOM 730 O O . MET A 1 96 ? -10.469 1.810 10.729 1.00 88.81 96 MET A O 1
ATOM 734 N N . SER A 1 97 ? -12.366 1.433 11.866 1.00 90.75 97 SER A N 1
ATOM 735 C CA . SER A 1 97 ? -12.058 2.304 13.001 1.00 90.75 97 SER A CA 1
ATOM 736 C C . SER A 1 97 ? -11.791 1.552 14.296 1.00 90.75 97 SER A C 1
ATOM 738 O O . SER A 1 97 ? -11.789 2.176 15.348 1.00 90.75 97 SER A O 1
ATOM 740 N N . PHE A 1 98 ? -11.593 0.233 14.245 1.00 91.31 98 PHE A N 1
ATOM 741 C CA . PHE A 1 98 ? -11.415 -0.600 15.439 1.00 91.31 98 PHE A CA 1
ATOM 742 C C . PHE A 1 98 ? -12.519 -0.366 16.492 1.00 91.31 98 PHE A C 1
ATOM 744 O O . PHE A 1 98 ? -12.253 -0.210 17.677 1.00 91.31 98 PHE A O 1
ATOM 751 N N . ASP A 1 99 ? -13.767 -0.274 16.025 1.00 90.94 99 ASP A N 1
ATOM 752 C CA . ASP A 1 99 ? -14.981 -0.007 16.806 1.00 90.94 99 ASP A CA 1
ATOM 753 C C . ASP A 1 99 ? -14.959 1.286 17.648 1.00 90.94 99 ASP A C 1
ATOM 755 O O . ASP A 1 99 ? -15.774 1.456 18.557 1.00 90.94 99 ASP A O 1
ATOM 759 N N . MET A 1 100 ? -14.100 2.250 17.294 1.00 94.12 100 MET A N 1
ATOM 760 C CA . MET A 1 100 ? -14.021 3.549 17.975 1.00 94.12 100 MET A CA 1
ATOM 761 C C . MET A 1 100 ? -15.236 4.453 17.714 1.00 94.12 100 MET A C 1
ATOM 763 O O . MET A 1 100 ? -15.518 5.346 18.513 1.00 94.12 100 MET A O 1
ATOM 767 N N . PHE A 1 101 ? -15.981 4.237 16.622 1.00 92.88 101 PHE A N 1
ATOM 768 C CA . PHE A 1 101 ? -17.121 5.080 16.242 1.00 92.88 101 PHE A CA 1
ATOM 769 C C . PHE A 1 101 ? -18.440 4.304 16.123 1.00 92.88 101 PHE A C 1
ATOM 771 O O . PHE A 1 101 ? -18.488 3.133 15.738 1.00 92.88 101 PHE A O 1
ATOM 778 N N . ARG A 1 102 ? -19.553 4.991 16.415 1.00 93.69 102 ARG A N 1
ATOM 779 C CA . ARG A 1 102 ? -20.925 4.483 16.255 1.00 93.69 102 ARG A CA 1
ATOM 780 C C . ARG A 1 102 ? -21.642 5.254 15.134 1.00 93.69 102 ARG A C 1
ATOM 782 O O . ARG A 1 102 ? -21.472 6.467 15.059 1.00 93.69 102 ARG A O 1
ATOM 789 N N . PRO A 1 103 ? -22.474 4.592 14.304 1.00 94.75 103 PRO A N 1
ATOM 790 C CA . PRO A 1 103 ? -22.810 3.165 1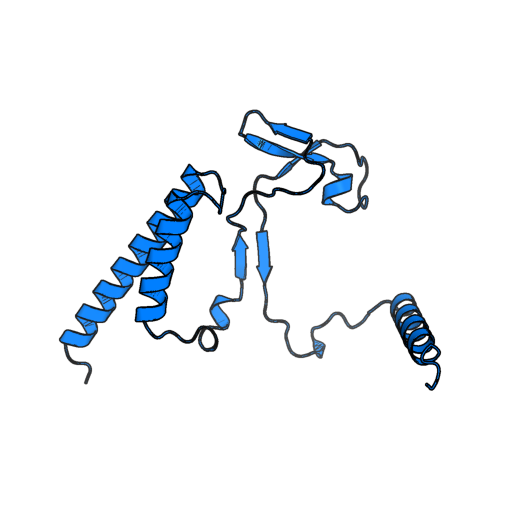4.326 1.00 94.75 103 PRO A CA 1
ATOM 791 C C . PRO A 1 103 ? -21.746 2.281 13.649 1.00 94.75 103 PRO A C 1
ATOM 793 O O . PRO A 1 103 ? -21.325 2.543 12.526 1.00 94.75 103 PRO A O 1
ATOM 796 N N . THR A 1 104 ? -21.375 1.166 14.289 1.00 94.19 104 THR A N 1
ATOM 797 C CA . THR A 1 104 ? -20.304 0.271 13.802 1.00 94.19 104 THR A CA 1
ATOM 798 C C . THR A 1 104 ? -20.648 -0.429 12.487 1.00 94.19 104 THR A C 1
ATOM 800 O O . THR A 1 104 ? -19.769 -0.684 11.672 1.00 94.19 104 THR A O 1
ATOM 803 N N . ARG A 1 105 ? -21.934 -0.713 12.235 1.00 94.12 105 ARG A N 1
ATOM 804 C CA . ARG A 1 105 ? -22.413 -1.406 11.022 1.00 94.12 105 ARG A CA 1
ATOM 805 C C . ARG A 1 105 ? -22.627 -0.492 9.809 1.00 94.12 105 ARG A C 1
ATOM 807 O O . ARG A 1 105 ? -23.181 -0.944 8.808 1.00 94.12 105 ARG A O 1
ATOM 814 N N . LEU A 1 106 ? -22.227 0.778 9.882 1.00 94.75 106 LEU A N 1
ATOM 815 C CA . LEU A 1 106 ? -22.303 1.677 8.732 1.00 94.75 106 LEU A CA 1
ATOM 816 C C . LEU A 1 106 ? -21.412 1.149 7.602 1.00 94.75 106 LEU A C 1
ATOM 818 O O . LEU A 1 106 ? -20.244 0.851 7.837 1.00 94.75 106 LEU A O 1
ATOM 822 N N . LYS A 1 107 ? -21.958 1.020 6.389 1.00 94.19 107 LYS A N 1
ATOM 823 C CA . LYS A 1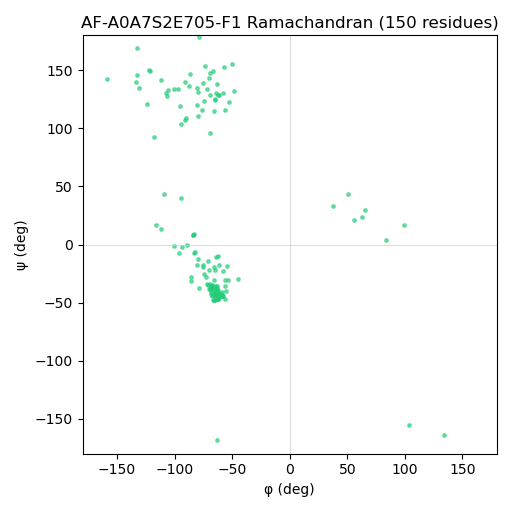 107 ? -21.196 0.589 5.212 1.00 94.19 107 LYS A CA 1
ATOM 824 C C . LYS A 1 107 ? -20.395 1.759 4.658 1.00 94.19 107 LYS A C 1
ATOM 826 O O . LYS A 1 107 ? -20.951 2.825 4.405 1.00 94.19 107 LYS A O 1
ATOM 831 N N . CYS A 1 108 ? -19.115 1.532 4.413 1.00 91.62 108 CYS A N 1
ATOM 832 C CA . CYS A 1 108 ? -18.197 2.519 3.874 1.00 91.62 108 CYS A CA 1
ATOM 833 C C . CYS A 1 108 ? -17.370 1.896 2.751 1.00 91.62 108 CYS A C 1
ATOM 835 O O . CYS A 1 108 ? -16.933 0.754 2.865 1.00 91.62 108 CYS A O 1
ATOM 837 N N . SER A 1 109 ? -17.141 2.643 1.675 1.00 90.56 109 SER A N 1
ATOM 838 C CA . SER A 1 109 ? -16.257 2.226 0.585 1.00 90.56 109 SER A CA 1
ATOM 839 C C . SER A 1 109 ? -14.869 2.837 0.747 1.00 90.56 109 SER A C 1
ATOM 841 O O . SER A 1 109 ? -14.760 4.049 0.944 1.00 90.56 109 SER A O 1
ATOM 843 N N . ILE A 1 110 ? -13.813 2.039 0.591 1.00 86.50 110 ILE A N 1
ATOM 844 C CA . ILE A 1 110 ? -12.436 2.550 0.574 1.00 86.50 110 ILE A CA 1
ATOM 845 C C . ILE A 1 110 ? -12.055 2.900 -0.865 1.00 86.50 110 ILE A C 1
ATOM 847 O O . ILE A 1 110 ? -11.826 2.014 -1.682 1.00 86.50 110 ILE A O 1
ATOM 851 N N . GLN A 1 111 ? -11.946 4.197 -1.158 1.00 83.00 111 GLN A N 1
ATOM 852 C CA . GLN A 1 111 ? -11.499 4.686 -2.472 1.00 83.00 111 GLN A CA 1
ATOM 853 C C . GLN A 1 111 ? -9.970 4.779 -2.576 1.00 83.00 111 GLN A C 1
ATOM 855 O O . GLN A 1 111 ? -9.385 4.661 -3.654 1.00 83.00 111 GLN A O 1
ATOM 860 N N . ARG A 1 112 ? -9.299 5.065 -1.453 1.00 80.75 112 ARG A N 1
ATOM 861 C CA . ARG A 1 112 ? -7.850 5.268 -1.400 1.00 80.75 112 ARG A CA 1
ATOM 862 C C . ARG A 1 112 ? -7.326 5.062 0.014 1.00 80.75 112 ARG A C 1
ATOM 864 O O . ARG A 1 112 ? -7.950 5.517 0.966 1.00 80.75 112 ARG A O 1
ATOM 871 N N . VAL A 1 113 ? -6.143 4.462 0.116 1.00 85.56 113 VAL A N 1
ATOM 872 C CA . VAL A 1 113 ? -5.343 4.423 1.343 1.00 85.56 113 VAL A CA 1
ATOM 873 C C . VAL A 1 113 ? -4.144 5.351 1.165 1.00 85.56 113 VAL A C 1
ATOM 875 O O . VAL A 1 113 ? -3.477 5.336 0.125 1.00 85.56 113 VAL A O 1
ATOM 878 N N . VAL A 1 114 ? -3.938 6.218 2.152 1.00 87.19 114 VAL A N 1
ATOM 879 C CA . VAL A 1 114 ? -2.890 7.237 2.162 1.00 87.19 114 VAL A CA 1
ATOM 880 C C . VAL A 1 114 ? -2.160 7.159 3.497 1.00 87.19 114 VAL A C 1
ATOM 882 O O . VAL A 1 114 ? -2.800 7.072 4.542 1.00 87.19 114 VAL A O 1
ATOM 885 N N . SER A 1 115 ? -0.836 7.203 3.457 1.00 85.75 115 SER A N 1
ATOM 886 C CA . SER A 1 115 ? 0.038 7.198 4.624 1.00 85.75 115 SER A CA 1
ATOM 887 C C . SER A 1 115 ? 0.926 8.428 4.566 1.00 85.75 115 SER A C 1
ATOM 889 O O . SER A 1 115 ? 1.660 8.621 3.602 1.00 85.75 115 SER A O 1
ATOM 891 N N . THR A 1 116 ? 0.860 9.276 5.584 1.00 85.56 116 THR A N 1
ATOM 892 C CA . THR A 1 116 ? 1.737 10.443 5.670 1.00 85.56 116 THR A CA 1
ATOM 893 C C . THR A 1 116 ? 2.934 10.082 6.528 1.00 85.56 116 THR A C 1
ATOM 895 O O . THR A 1 116 ? 2.775 9.736 7.696 1.00 85.56 116 THR A O 1
ATOM 898 N N . THR A 1 117 ? 4.125 10.155 5.950 1.00 83.62 117 THR A N 1
ATOM 899 C CA . THR A 1 117 ? 5.385 9.981 6.665 1.00 83.62 117 THR A CA 1
ATOM 900 C C . THR A 1 117 ? 6.039 11.342 6.827 1.00 83.62 117 THR A C 1
ATOM 902 O O . THR A 1 117 ? 6.121 12.142 5.895 1.00 83.62 117 THR A O 1
ATOM 905 N N . GLN A 1 118 ? 6.490 11.626 8.037 1.00 79.94 118 GLN A N 1
ATOM 906 C CA . GLN A 1 118 ? 7.273 12.812 8.349 1.00 79.94 118 GLN A CA 1
ATOM 907 C C . GLN A 1 118 ? 8.463 12.353 9.170 1.00 79.94 118 GLN A C 1
ATOM 909 O O . GLN A 1 118 ? 8.353 11.401 9.949 1.00 79.94 118 GLN A O 1
ATOM 914 N N . LYS A 1 119 ? 9.603 13.016 8.998 1.00 71.62 119 LYS A N 1
ATOM 915 C CA . LYS A 1 119 ? 10.728 12.789 9.888 1.00 71.62 119 LYS A CA 1
ATOM 916 C C . LYS A 1 119 ? 10.337 13.274 11.272 1.00 71.62 119 LYS A C 1
ATOM 918 O O . LYS A 1 119 ? 10.098 14.460 11.488 1.00 71.62 119 LYS A O 1
ATOM 923 N N . VAL A 1 120 ? 10.253 12.327 12.197 1.00 69.62 120 VAL A N 1
ATOM 924 C CA . VAL A 1 120 ? 10.137 12.637 13.616 1.00 69.62 120 VAL A CA 1
ATOM 925 C C . VAL A 1 120 ? 11.407 13.399 13.991 1.00 69.62 120 VAL A C 1
ATOM 927 O O . VAL A 1 120 ? 12.510 12.991 13.616 1.00 69.62 120 VAL A O 1
ATOM 930 N N . GLY A 1 121 ? 11.241 14.558 14.630 1.00 65.56 121 GLY A N 1
ATOM 931 C CA . GLY A 1 121 ? 12.354 15.382 15.092 1.00 65.56 121 GLY A CA 1
ATOM 932 C C . GLY A 1 121 ? 13.213 14.667 16.149 1.00 65.56 121 GLY A C 1
ATOM 933 O O . GLY A 1 121 ? 13.063 13.464 16.372 1.00 65.56 121 GLY A O 1
ATOM 934 N N . PRO A 1 122 ? 14.115 15.392 16.833 1.00 66.75 122 PRO A N 1
ATOM 935 C CA . PRO A 1 122 ? 14.738 14.887 18.059 1.00 66.75 122 PRO A CA 1
ATOM 936 C C . PRO A 1 122 ? 13.659 14.381 19.032 1.00 66.75 122 PRO A C 1
ATOM 938 O O . PRO A 1 122 ? 12.518 14.839 18.950 1.00 66.75 122 PRO A O 1
ATOM 941 N N . LEU A 1 123 ? 14.006 13.457 19.940 1.00 56.84 123 LEU A N 1
ATOM 942 C CA . LEU A 1 123 ? 13.069 12.827 20.892 1.00 56.84 123 LEU A CA 1
ATOM 943 C C . LEU A 1 123 ? 12.116 13.825 21.585 1.00 56.84 123 LEU A C 1
ATOM 945 O O . LEU A 1 123 ? 10.981 13.469 21.873 1.00 56.84 123 LEU A O 1
ATOM 949 N N . ASP A 1 124 ? 12.552 15.071 21.769 1.00 55.62 124 ASP A N 1
ATOM 950 C CA . ASP A 1 124 ? 11.808 16.180 22.380 1.00 55.62 124 ASP A CA 1
ATOM 951 C C . ASP A 1 124 ? 10.546 16.621 21.601 1.00 55.62 124 ASP A C 1
ATOM 953 O O . ASP A 1 124 ? 9.758 17.420 22.098 1.00 55.62 124 ASP A O 1
ATOM 957 N N . ALA A 1 125 ? 10.348 16.137 20.367 1.00 56.03 125 ALA A N 1
ATOM 958 C CA . ALA A 1 125 ? 9.157 16.381 19.544 1.00 56.03 125 ALA A CA 1
ATOM 959 C C . ALA A 1 125 ? 8.152 15.211 19.551 1.00 56.03 125 ALA A C 1
ATOM 961 O O . ALA A 1 125 ? 7.106 15.289 18.898 1.00 56.03 125 ALA A O 1
ATOM 962 N N . LEU A 1 126 ? 8.460 14.114 20.251 1.00 59.19 126 LEU A N 1
ATOM 963 C CA . LEU A 1 126 ? 7.471 13.080 20.542 1.00 59.19 126 LEU A CA 1
ATOM 964 C C . LEU A 1 126 ? 6.447 13.650 21.533 1.00 59.19 126 LEU A C 1
ATOM 966 O O . LEU A 1 126 ? 6.804 14.469 22.377 1.00 59.19 126 LEU A O 1
ATOM 970 N N . PRO A 1 127 ? 5.170 13.241 21.467 1.00 61.06 127 PRO A N 1
ATOM 971 C CA . PRO A 1 127 ? 4.231 13.582 22.524 1.00 61.06 127 PRO A CA 1
ATOM 972 C C . PRO A 1 127 ? 4.788 13.083 23.867 1.00 61.06 127 PRO A C 1
ATOM 974 O O . PRO A 1 127 ? 4.923 11.879 24.074 1.00 61.06 127 PRO A O 1
ATOM 977 N N . ASP A 1 128 ? 5.092 14.023 24.767 1.00 56.75 128 ASP A N 1
ATOM 978 C CA . ASP A 1 128 ? 5.716 13.808 26.088 1.00 56.75 128 ASP A CA 1
ATOM 979 C C . ASP A 1 128 ? 4.978 12.793 26.975 1.00 56.75 128 ASP A C 1
ATOM 981 O O . ASP A 1 128 ? 5.509 12.275 27.958 1.00 56.75 128 ASP A O 1
ATOM 985 N N . SER A 1 129 ? 3.715 12.514 26.661 1.00 59.62 129 SER A N 1
ATOM 986 C CA . SER A 1 129 ? 2.847 11.710 27.500 1.00 59.62 129 SER A CA 1
ATOM 987 C C . SER A 1 129 ? 2.404 10.440 26.789 1.00 59.62 129 SER A C 1
ATOM 989 O O . SER A 1 129 ? 1.341 10.387 26.167 1.00 59.62 129 SER A O 1
ATOM 991 N N . VAL A 1 130 ? 3.163 9.369 26.997 1.00 64.81 130 VAL A N 1
ATOM 992 C CA . VAL A 1 130 ? 2.526 8.062 27.168 1.00 64.81 130 VAL A CA 1
ATOM 993 C C . VAL A 1 130 ? 1.702 8.153 28.462 1.00 64.81 130 VAL A C 1
ATOM 995 O O . VAL A 1 130 ? 2.253 8.549 29.495 1.00 64.81 130 VAL A O 1
ATOM 998 N N . PRO A 1 131 ? 0.389 7.855 28.449 1.00 75.69 131 PRO A N 1
ATOM 999 C CA . PRO A 1 131 ? -0.423 7.831 29.661 1.00 75.69 131 PRO A CA 1
ATOM 1000 C C . PRO A 1 131 ? 0.265 7.021 30.764 1.00 75.69 131 PRO A C 1
ATOM 1002 O O . PRO A 1 131 ? 0.720 5.905 30.521 1.00 75.69 131 PRO A O 1
ATOM 1005 N N . LYS A 1 132 ? 0.341 7.570 31.986 1.00 77.75 132 LYS A N 1
ATOM 1006 C CA . LYS A 1 132 ? 1.021 6.913 33.122 1.00 77.75 132 LYS A CA 1
ATOM 1007 C C . LYS A 1 132 ? 0.510 5.488 33.368 1.00 77.75 132 LYS A C 1
ATOM 1009 O O . LYS A 1 132 ? 1.284 4.639 33.791 1.00 77.75 132 LYS A O 1
ATOM 1014 N N . SER A 1 133 ? -0.765 5.237 33.066 1.00 77.88 133 SER A N 1
ATOM 1015 C CA . SER A 1 133 ? -1.385 3.911 33.115 1.00 77.88 133 SER A CA 1
ATOM 1016 C C . SER A 1 133 ? -0.748 2.921 32.138 1.00 77.88 133 SER A C 1
ATOM 1018 O O . SER A 1 133 ? -0.391 1.828 32.552 1.00 77.88 133 SER A O 1
ATOM 1020 N N . LEU A 1 134 ? -0.533 3.321 30.880 1.00 74.19 134 LEU A N 1
ATOM 1021 C CA . LEU A 1 134 ? 0.117 2.483 29.866 1.00 74.19 134 LEU A CA 1
ATOM 1022 C C . LEU A 1 134 ? 1.593 2.249 30.185 1.00 74.19 134 LEU A C 1
ATOM 1024 O O . LEU A 1 134 ? 2.106 1.162 29.950 1.00 74.19 134 LEU A O 1
ATOM 1028 N N . LYS A 1 135 ? 2.276 3.251 30.752 1.00 77.88 135 LYS A N 1
ATOM 1029 C CA . LYS A 1 135 ? 3.667 3.089 31.187 1.00 77.88 135 LYS A CA 1
ATOM 1030 C C . LYS A 1 135 ? 3.784 2.043 32.302 1.00 77.88 135 LYS A C 1
ATOM 1032 O O . LYS A 1 135 ? 4.599 1.139 32.191 1.00 77.88 135 LYS A O 1
ATOM 1037 N N . GLY A 1 136 ? 2.919 2.128 33.316 1.00 80.56 136 GLY A N 1
ATOM 1038 C CA . GLY A 1 136 ? 2.876 1.138 34.394 1.00 80.56 136 GLY A CA 1
ATOM 1039 C C . GLY A 1 136 ? 2.510 -0.267 33.908 1.00 80.56 136 GLY A C 1
ATOM 1040 O O . GLY A 1 136 ? 3.084 -1.237 34.382 1.00 80.56 136 GLY A O 1
ATOM 1041 N N . GLU A 1 137 ? 1.603 -0.387 32.938 1.00 80.25 137 GLU A N 1
ATOM 1042 C CA . GLU A 1 137 ? 1.226 -1.678 32.350 1.00 80.25 137 GLU A CA 1
ATOM 1043 C C . GLU A 1 137 ? 2.387 -2.332 31.582 1.00 80.25 137 GLU A C 1
ATOM 1045 O O . GLU A 1 137 ? 2.637 -3.522 31.751 1.00 80.25 137 GLU A O 1
ATOM 1050 N N . ILE A 1 138 ? 3.152 -1.557 30.803 1.00 78.38 138 ILE A N 1
ATOM 1051 C CA . ILE A 1 138 ? 4.348 -2.056 30.104 1.00 78.38 138 ILE A CA 1
ATOM 1052 C C . ILE A 1 138 ? 5.426 -2.503 31.102 1.00 78.38 138 ILE A C 1
ATOM 1054 O O . ILE A 1 138 ? 6.018 -3.564 30.914 1.00 78.38 138 ILE A O 1
ATOM 1058 N N . ASP A 1 139 ? 5.657 -1.733 32.169 1.00 81.06 139 ASP A N 1
ATOM 1059 C CA . ASP A 1 139 ? 6.642 -2.071 33.206 1.00 81.06 139 ASP A CA 1
ATOM 1060 C C . ASP A 1 139 ? 6.253 -3.362 33.963 1.00 81.06 139 ASP A C 1
ATOM 1062 O O . ASP A 1 139 ? 7.110 -4.188 34.290 1.00 81.06 139 ASP A O 1
ATOM 1066 N N . LEU A 1 140 ? 4.953 -3.589 34.189 1.00 82.81 140 LEU A N 1
ATOM 1067 C CA . LEU A 1 140 ? 4.440 -4.834 34.771 1.00 82.81 140 LEU A CA 1
ATOM 1068 C C . LEU A 1 140 ? 4.653 -6.024 33.826 1.00 82.81 140 LEU A C 1
ATOM 1070 O O . LEU A 1 140 ? 5.222 -7.030 34.238 1.00 82.81 140 LEU A O 1
ATOM 1074 N N . LEU A 1 141 ? 4.307 -5.887 32.543 1.00 77.31 141 LEU A N 1
ATOM 1075 C CA . LEU A 1 141 ? 4.502 -6.947 31.546 1.00 77.31 141 LEU A CA 1
ATOM 1076 C C . LEU A 1 141 ? 5.985 -7.301 31.333 1.00 77.31 141 LEU A C 1
ATOM 1078 O O . LEU A 1 141 ? 6.319 -8.467 31.122 1.00 77.31 141 LEU A O 1
ATOM 1082 N N . ALA A 1 142 ? 6.880 -6.313 31.405 1.00 75.19 142 ALA A N 1
ATOM 1083 C CA . ALA A 1 142 ? 8.322 -6.531 31.302 1.00 75.19 142 ALA A CA 1
ATOM 1084 C C . ALA A 1 142 ? 8.887 -7.287 32.517 1.00 75.19 142 ALA A C 1
ATOM 1086 O O . ALA A 1 142 ? 9.738 -8.158 32.358 1.00 75.19 142 ALA A O 1
ATOM 1087 N N . SER A 1 143 ? 8.388 -6.995 33.724 1.00 72.75 143 SER A N 1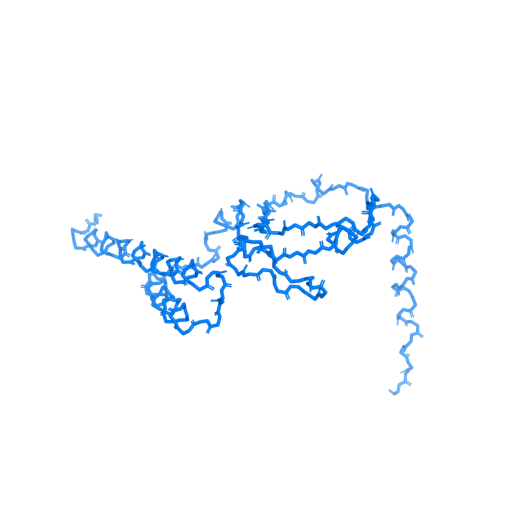
ATOM 1088 C CA . SER A 1 143 ? 8.834 -7.672 34.952 1.00 72.75 143 SER A CA 1
ATOM 1089 C C . SER A 1 143 ? 8.299 -9.103 35.095 1.00 72.75 143 SER A C 1
ATOM 1091 O O . SER A 1 143 ? 8.955 -9.943 35.709 1.00 72.75 143 SER A O 1
ATOM 1093 N N . GLU A 1 144 ? 7.161 -9.424 34.476 1.00 68.44 144 GLU A N 1
ATOM 1094 C CA . GLU A 1 144 ? 6.637 -10.793 34.419 1.00 68.44 144 GLU A CA 1
ATOM 1095 C C . GLU A 1 144 ? 7.450 -11.704 33.476 1.00 68.44 144 GLU A C 1
ATOM 1097 O O . GLU A 1 144 ? 7.635 -12.884 33.783 1.00 68.44 144 GLU A O 1
ATOM 1102 N N . GLN A 1 145 ? 8.005 -11.181 32.374 1.00 57.00 145 GLN A N 1
ATOM 1103 C CA . GLN A 1 145 ? 8.795 -11.984 31.426 1.00 57.00 145 GLN A CA 1
ATOM 1104 C C . GLN A 1 145 ? 10.136 -12.472 31.997 1.00 57.00 145 GLN A C 1
ATOM 1106 O O . GLN A 1 145 ? 10.500 -13.628 31.760 1.00 57.00 145 GLN A O 1
ATOM 1111 N N . ASP A 1 146 ? 10.816 -11.663 32.815 1.00 56.00 146 ASP A N 1
ATOM 1112 C CA . ASP A 1 146 ? 12.100 -12.029 33.443 1.00 56.00 146 ASP A CA 1
ATOM 1113 C C . ASP A 1 146 ? 11.964 -13.100 34.542 1.00 56.00 146 ASP A C 1
ATOM 1115 O O . ASP A 1 146 ? 12.947 -13.724 34.940 1.00 56.00 146 ASP A O 1
ATOM 1119 N N . SER A 1 147 ? 10.744 -13.373 35.011 1.00 58.19 147 SER A N 1
ATOM 1120 C CA . SER A 1 147 ? 10.478 -14.382 36.047 1.00 58.19 147 SER A CA 1
ATOM 1121 C C . SER A 1 147 ? 10.227 -15.802 35.509 1.00 58.19 147 SER A C 1
ATOM 1123 O O . SER A 1 147 ? 10.012 -16.727 36.292 1.00 58.19 147 SER A O 1
ATOM 1125 N N . SER A 1 148 ? 10.266 -15.997 34.182 1.00 51.81 148 SER A N 1
ATOM 1126 C CA . SER A 1 148 ? 9.830 -17.239 33.518 1.00 51.81 148 SER A CA 1
ATOM 1127 C C . SER A 1 148 ? 10.919 -18.033 32.777 1.00 51.81 148 SER A C 1
ATOM 1129 O O . SER A 1 148 ? 10.590 -18.932 32.003 1.00 51.81 148 SER A O 1
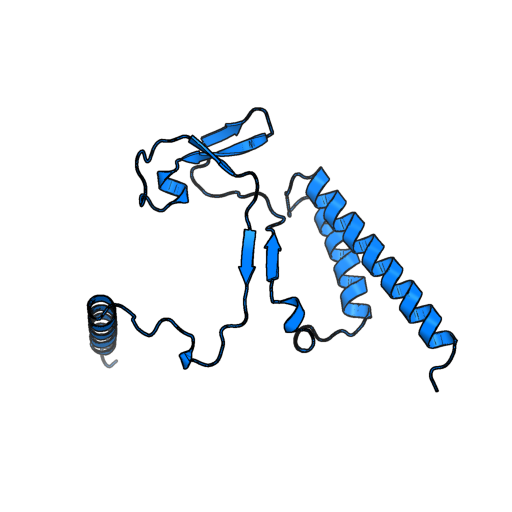ATOM 1131 N N . MET A 1 149 ? 12.208 -17.779 33.032 1.00 46.53 149 MET A N 1
ATOM 1132 C CA . MET A 1 149 ? 13.268 -18.728 32.659 1.00 46.53 149 MET A CA 1
ATOM 1133 C C . MET A 1 149 ? 13.548 -19.699 33.816 1.00 46.53 149 MET A C 1
ATOM 1135 O O . MET A 1 149 ? 14.166 -19.290 34.800 1.00 46.53 149 MET A O 1
ATOM 1139 N N . PRO A 1 150 ? 13.146 -20.983 33.734 1.00 48.34 150 PRO A N 1
ATOM 1140 C CA . PRO A 1 150 ? 13.742 -21.997 34.589 1.00 48.34 150 PRO A CA 1
ATOM 1141 C C . PRO A 1 150 ? 15.196 -22.204 34.144 1.00 48.34 150 PRO A C 1
ATOM 1143 O O . PRO A 1 150 ? 15.461 -22.408 32.957 1.00 48.34 150 PRO A O 1
ATOM 1146 N N . GLU A 1 151 ? 16.131 -22.140 35.095 1.00 46.88 151 GLU A N 1
ATOM 1147 C CA . GLU A 1 151 ? 17.474 -22.698 34.919 1.00 46.88 151 GLU A CA 1
ATOM 1148 C C . GLU A 1 151 ? 17.337 -24.159 34.468 1.00 46.88 151 GLU A C 1
ATOM 1150 O O . GLU A 1 151 ? 16.688 -24.968 35.139 1.00 46.88 151 GLU A O 1
ATOM 1155 N N . ALA A 1 152 ? 17.930 -24.473 33.319 1.00 41.94 152 ALA A N 1
ATOM 1156 C CA . ALA A 1 152 ? 18.182 -25.829 32.853 1.00 41.94 152 ALA A CA 1
ATOM 1157 C C . ALA A 1 152 ? 19.689 -26.008 32.674 1.00 41.94 152 ALA A C 1
ATOM 1159 O O . ALA A 1 152 ? 20.323 -25.071 32.132 1.00 41.94 152 ALA A O 1
#